Protein AF-A0A7Y5W9G8-F1 (afdb_monomer)

Sequence (112 aa):
GDQAADSAAATRAIEAKLETAGGETGSLLAQARAERWEKHMRERGRAARLEGQNALFEAAPDVYRARLYFETLASVIAGSRLYIVSDDVGRRIDVDLKDKDLGGELFRPENN

Secondary structure (DSSP, 8-state):
-HHHHHHHHHHHHHHHHHHHHHHHHHHHHHHHHHHHHHHHHHHHHHHHHHHHHHHHHHH-HHHHHHHHHHHHHHHHHTTS-EEEE-SSTT-EEEE-TT-S-TTTTTT-----

Solvent-accessible surface area (backbone atoms only — not comparable to full-atom values): 6714 Å² total; per-residue (Å²): 118,66,73,63,53,53,52,55,52,51,50,51,56,50,52,54,50,52,53,52,52,50,51,53,52,50,50,52,52,51,49,56,50,49,55,50,49,51,54,52,51,54,53,50,52,52,50,55,50,50,52,52,52,49,54,46,35,74,74,36,51,68,60,42,50,51,50,53,50,52,52,50,50,50,65,72,42,70,89,53,86,49,75,51,77,52,93,58,92,82,55,78,49,78,52,62,88,85,60,89,65,71,82,70,68,82,73,63,78,88,82,131

Mean predicted aligned error: 14.64 Å

Foldseek 3Di:
DPVVVVVVVVVVVVVVVVVVVVVVVVVVVVVVVVVVVVVVVVVVVVVVVVVVLVVVCVVPVVVSVVVVVVVVVCVVCLVDWDWDDDPPPPDTDTDNSVDPPPPPPPPDDDDD

pLDDT: mean 80.32, std 16.88, range [39.06, 98.0]

Radius of gyration: 33.19 Å; Cα contacts (8 Å, |Δi|>4): 27; chains: 1; bounding box: 61×29×103 Å

Structure (mmCIF, N/CA/C/O backbone):
data_AF-A0A7Y5W9G8-F1
#
_entry.id   AF-A0A7Y5W9G8-F1
#
loop_
_atom_site.group_PDB
_atom_site.id
_atom_site.type_symbol
_atom_site.label_atom_id
_atom_site.label_alt_id
_atom_site.label_comp_id
_atom_site.label_asym_id
_atom_site.label_entity_id
_atom_site.label_seq_id
_atom_site.pdbx_PDB_ins_code
_atom_site.Cartn_x
_atom_site.Cartn_y
_atom_site.Cartn_z
_atom_site.occupancy
_atom_site.B_iso_or_equiv
_atom_site.auth_seq_id
_atom_site.auth_comp_id
_atom_site.auth_asym_id
_atom_site.auth_atom_id
_atom_site.pdbx_PDB_model_num
ATOM 1 N N . GLY A 1 1 ? -43.436 3.743 55.230 1.00 58.00 1 GLY A N 1
ATOM 2 C CA . GLY A 1 1 ? -43.945 3.868 53.854 1.00 58.00 1 GLY A CA 1
ATOM 3 C C . GLY A 1 1 ? -42.976 4.658 53.005 1.00 58.00 1 GLY A C 1
ATOM 4 O O . GLY A 1 1 ? -42.422 4.103 52.074 1.00 58.00 1 GLY A O 1
ATOM 5 N N . ASP A 1 2 ? -42.723 5.908 53.388 1.00 60.53 2 ASP A N 1
ATOM 6 C CA . ASP A 1 2 ? -42.002 6.903 52.581 1.00 60.53 2 ASP A CA 1
ATOM 7 C C . ASP A 1 2 ? -40.483 6.653 52.444 1.00 60.53 2 ASP A C 1
ATOM 9 O O . ASP A 1 2 ? -39.953 6.558 51.343 1.00 60.53 2 ASP A O 1
ATOM 13 N N . GLN A 1 3 ? -39.786 6.372 53.553 1.00 60.41 3 GLN A N 1
ATOM 14 C CA . GLN A 1 3 ? -38.329 6.126 53.542 1.00 60.41 3 GLN A CA 1
ATOM 15 C C . GLN A 1 3 ? -37.892 4.876 52.752 1.00 60.41 3 GLN A C 1
ATOM 17 O O . GLN A 1 3 ? -36.750 4.793 52.307 1.00 60.41 3 GLN A O 1
ATOM 22 N N . ALA A 1 4 ? -38.784 3.894 52.579 1.00 62.53 4 ALA A N 1
ATOM 23 C CA . ALA A 1 4 ? -38.505 2.693 51.786 1.00 62.53 4 ALA A CA 1
ATOM 24 C C . ALA A 1 4 ? -38.661 2.944 50.275 1.00 62.53 4 ALA A C 1
ATOM 26 O O . ALA A 1 4 ? -38.018 2.279 49.467 1.00 62.53 4 ALA A O 1
ATOM 27 N N . ALA A 1 5 ? -39.506 3.906 49.890 1.00 66.31 5 ALA A N 1
ATOM 28 C CA . ALA A 1 5 ? -39.664 4.319 48.500 1.00 66.31 5 ALA A CA 1
ATOM 29 C C . ALA A 1 5 ? -38.487 5.200 48.048 1.00 66.31 5 ALA A C 1
ATOM 31 O O . ALA A 1 5 ? -37.972 5.008 46.944 1.00 66.31 5 ALA A O 1
ATOM 32 N N . ASP A 1 6 ? -38.007 6.085 48.926 1.00 70.94 6 ASP A N 1
ATOM 33 C CA . ASP A 1 6 ? -36.829 6.925 48.674 1.00 70.94 6 ASP A CA 1
ATOM 34 C C . ASP A 1 6 ? -35.533 6.113 48.561 1.00 70.94 6 ASP A C 1
ATOM 36 O O . ASP A 1 6 ? -34.730 6.343 47.654 1.00 70.94 6 ASP A O 1
ATOM 40 N N . SER A 1 7 ? -35.333 5.106 49.419 1.00 69.62 7 SER A N 1
ATOM 41 C CA . SER A 1 7 ? -34.159 4.231 49.318 1.00 69.62 7 SER A CA 1
ATOM 42 C C . SER A 1 7 ? -34.178 3.395 48.034 1.00 69.62 7 SER A C 1
ATOM 44 O O . SER A 1 7 ? -33.156 3.291 47.359 1.00 69.62 7 SER A O 1
ATOM 46 N N . ALA A 1 8 ? -35.345 2.894 47.619 1.00 78.31 8 ALA A N 1
ATOM 47 C CA . ALA A 1 8 ? -35.508 2.183 46.351 1.00 78.31 8 ALA A CA 1
ATOM 48 C C . ALA A 1 8 ? -35.304 3.086 45.116 1.00 78.31 8 ALA A C 1
ATOM 50 O O . ALA A 1 8 ? -34.857 2.624 44.063 1.00 78.31 8 ALA A O 1
ATOM 51 N N . ALA A 1 9 ? -35.630 4.378 45.206 1.00 80.88 9 ALA A N 1
ATOM 52 C CA . ALA A 1 9 ? -35.323 5.348 44.156 1.00 80.88 9 ALA A CA 1
ATOM 53 C C . ALA A 1 9 ? -33.812 5.626 44.068 1.00 80.88 9 ALA A C 1
ATOM 55 O O . ALA A 1 9 ? -33.252 5.626 42.969 1.00 80.88 9 ALA A O 1
ATOM 56 N N . ALA A 1 10 ? -33.141 5.777 45.213 1.00 80.44 10 ALA A N 1
ATOM 57 C CA . ALA A 1 10 ? -31.695 5.969 45.275 1.00 80.44 10 ALA A CA 1
ATOM 58 C C . ALA A 1 10 ? -30.920 4.759 44.721 1.00 80.44 10 ALA A C 1
ATOM 60 O O . ALA A 1 10 ? -29.991 4.942 43.934 1.00 80.44 10 ALA A O 1
ATOM 61 N N . THR A 1 11 ? -31.330 3.529 45.051 1.00 85.81 11 THR A N 1
ATOM 62 C CA . THR A 1 11 ? -30.699 2.306 44.525 1.00 85.81 11 THR A CA 1
ATOM 63 C C . THR A 1 11 ? -30.802 2.219 43.002 1.00 85.81 11 THR A C 1
ATOM 65 O O . THR A 1 11 ? -29.790 1.991 42.342 1.00 85.81 11 T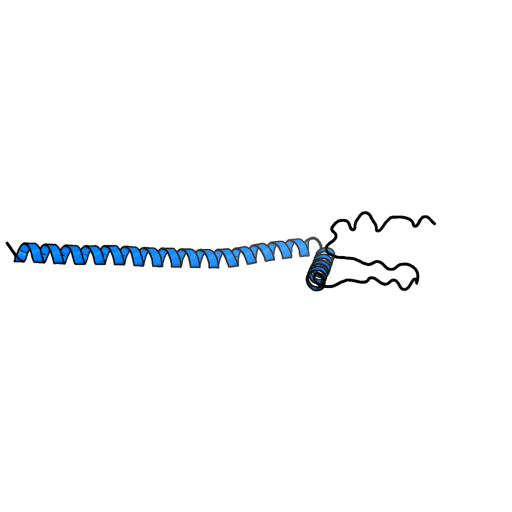HR A O 1
ATOM 68 N N . ARG A 1 12 ? -31.975 2.506 42.420 1.00 85.56 12 ARG A N 1
ATOM 69 C CA . ARG A 1 12 ? -32.157 2.512 40.954 1.00 85.56 12 ARG A CA 1
ATOM 70 C C . ARG A 1 12 ? -31.292 3.559 40.252 1.00 85.56 12 ARG A C 1
ATOM 72 O O . ARG A 1 12 ? -30.751 3.299 39.182 1.00 85.56 12 ARG A O 1
ATOM 79 N N . ALA A 1 13 ? -31.134 4.738 40.854 1.00 85.44 13 ALA A N 1
ATOM 80 C CA . ALA A 1 13 ? -30.264 5.780 40.311 1.00 85.44 13 ALA A CA 1
ATOM 81 C C . ALA A 1 13 ? -28.778 5.373 40.338 1.00 85.44 13 ALA A C 1
ATOM 83 O O . ALA A 1 13 ? -28.025 5.734 39.433 1.00 85.44 13 ALA A O 1
ATOM 84 N N . ILE A 1 14 ? -28.355 4.621 41.359 1.00 82.31 14 ILE A N 1
ATOM 85 C CA . ILE A 1 14 ? -26.997 4.068 41.453 1.00 82.31 14 ILE A CA 1
ATOM 86 C C . ILE A 1 14 ? -26.790 2.977 40.396 1.00 82.31 14 ILE A C 1
ATOM 88 O O . ILE A 1 14 ? -25.791 3.027 39.682 1.00 82.31 14 ILE A O 1
ATOM 92 N N . GLU A 1 15 ? -27.732 2.044 40.244 1.00 83.50 15 GLU A N 1
ATOM 93 C CA . GLU A 1 15 ? -27.665 0.975 39.235 1.00 83.50 15 GLU A CA 1
ATOM 94 C C . GLU A 1 15 ? -27.573 1.534 37.810 1.00 83.50 15 GLU A C 1
ATOM 96 O O . GLU A 1 15 ? -26.674 1.149 37.065 1.00 83.50 15 GLU A O 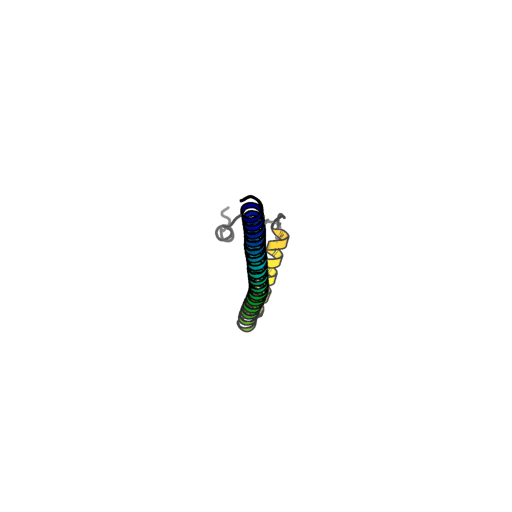1
ATOM 101 N N . ALA A 1 16 ? -28.404 2.522 37.462 1.00 84.12 16 ALA A N 1
ATOM 102 C CA . ALA A 1 16 ? -28.371 3.163 36.145 1.00 84.12 16 ALA A CA 1
ATOM 103 C C . ALA A 1 16 ? -27.024 3.849 35.848 1.00 84.12 16 ALA A C 1
ATOM 105 O O . ALA A 1 16 ? -26.518 3.799 34.722 1.00 84.12 16 ALA A O 1
ATOM 106 N N . LYS A 1 17 ? -26.407 4.477 36.859 1.00 80.56 17 LYS A N 1
ATOM 107 C CA . LYS A 1 17 ? -25.066 5.067 36.725 1.00 80.56 17 LYS A CA 1
ATOM 108 C C . LYS A 1 17 ? -23.992 3.999 36.547 1.00 80.56 17 LYS A C 1
ATOM 110 O O . LYS A 1 17 ? -23.080 4.203 35.751 1.00 80.56 17 LYS A O 1
ATOM 115 N N . LEU A 1 18 ? -24.099 2.879 37.262 1.00 78.50 18 LEU A N 1
ATOM 116 C CA . LEU A 1 18 ? -23.157 1.765 37.161 1.00 78.50 18 LEU A CA 1
ATOM 117 C C . LEU A 1 18 ? -23.223 1.101 35.778 1.00 78.50 18 LEU A C 1
ATOM 119 O O . LEU A 1 18 ? -22.189 0.821 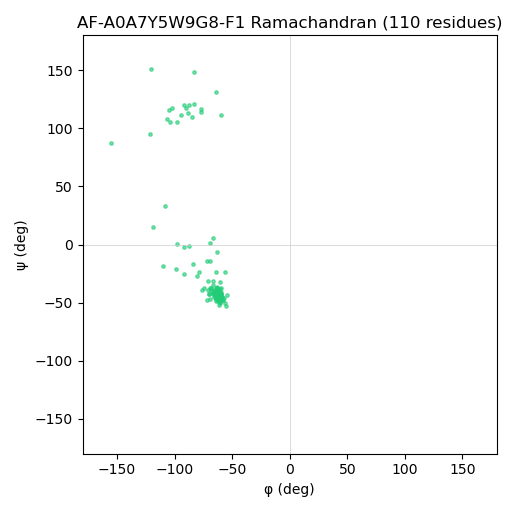35.175 1.00 78.50 18 LEU A O 1
ATOM 123 N N . GLU A 1 19 ? -24.434 0.910 35.255 1.00 86.00 19 GLU A N 1
ATOM 124 C CA . GLU A 1 19 ? -24.681 0.361 33.920 1.00 86.00 19 GLU A CA 1
ATOM 125 C C . GLU A 1 19 ? -24.136 1.286 32.823 1.00 86.00 19 GLU A C 1
ATOM 127 O O . GLU A 1 19 ? -23.390 0.845 31.946 1.00 86.00 19 GLU A O 1
ATOM 132 N N . THR A 1 20 ? -24.416 2.589 32.926 1.00 85.25 20 THR A N 1
ATOM 133 C CA . THR A 1 20 ? -23.899 3.596 31.984 1.00 85.25 20 THR A CA 1
ATOM 134 C C . THR A 1 20 ? -22.369 3.645 32.002 1.00 85.25 20 THR A C 1
ATOM 136 O O . THR A 1 20 ? -21.738 3.597 30.946 1.00 85.25 20 THR A O 1
ATOM 139 N N . ALA A 1 21 ? -21.758 3.669 33.192 1.00 78.25 21 ALA A N 1
ATOM 140 C CA . ALA A 1 21 ? -20.304 3.675 33.347 1.00 78.25 21 ALA A CA 1
ATOM 141 C C . ALA A 1 21 ? -19.649 2.397 32.787 1.00 78.25 21 ALA A C 1
ATOM 143 O O . ALA A 1 21 ? -18.571 2.455 32.187 1.00 78.25 21 ALA A O 1
ATOM 144 N N . GLY A 1 22 ? -20.305 1.242 32.938 1.00 82.88 22 GLY A N 1
ATOM 145 C CA . GLY A 1 22 ? -19.878 -0.019 32.332 1.00 82.88 22 GLY A CA 1
ATOM 146 C C . GLY A 1 22 ? -19.925 0.016 30.801 1.00 82.88 22 GLY A C 1
ATOM 147 O O . GLY A 1 22 ? -18.966 -0.404 30.149 1.00 82.88 22 GLY A O 1
ATOM 148 N N . GLY A 1 23 ? -20.996 0.571 30.225 1.00 86.56 23 GLY A N 1
ATOM 149 C CA . GLY A 1 23 ? -21.136 0.760 28.779 1.00 86.56 23 GLY A CA 1
ATOM 150 C C . GLY A 1 23 ? -20.087 1.709 28.193 1.00 86.56 23 GLY A C 1
ATOM 151 O O . GLY A 1 23 ? -19.457 1.386 27.185 1.00 86.56 23 GLY A O 1
ATOM 152 N N . GLU A 1 24 ? -19.834 2.839 28.855 1.00 87.38 24 GLU A N 1
ATOM 153 C CA . GLU A 1 24 ? -18.821 3.819 28.444 1.00 87.38 24 GLU A CA 1
ATOM 154 C C . GLU A 1 24 ? -17.405 3.227 28.491 1.00 87.38 24 GLU A C 1
ATOM 156 O O . GLU A 1 24 ? -16.649 3.318 27.521 1.00 87.38 24 GLU A O 1
ATOM 161 N N . THR A 1 25 ? -17.071 2.521 29.576 1.00 88.00 25 THR A N 1
ATOM 162 C CA . THR A 1 25 ? -15.780 1.828 29.713 1.00 88.00 25 THR A CA 1
ATOM 163 C C . THR A 1 25 ? -15.619 0.734 28.654 1.00 88.00 25 THR A C 1
ATOM 165 O O . THR A 1 25 ? -14.545 0.581 28.065 1.00 88.00 25 THR A O 1
ATOM 168 N N . GLY A 1 26 ? -16.688 -0.017 28.371 1.00 89.00 26 GLY A N 1
ATOM 169 C CA . GLY A 1 26 ? -16.712 -1.027 27.315 1.00 89.00 26 GLY A CA 1
ATOM 170 C C . GLY A 1 26 ? -16.483 -0.428 25.926 1.00 89.00 26 GLY A C 1
ATOM 171 O O . GLY A 1 26 ? -15.678 -0.957 25.156 1.00 89.00 26 GLY A O 1
ATOM 172 N N . SER A 1 27 ? -17.127 0.704 25.634 1.00 91.56 27 SER A N 1
ATOM 173 C CA . SER A 1 27 ? -16.948 1.455 24.388 1.00 91.56 27 SER A CA 1
ATOM 174 C C . SER A 1 27 ? -15.513 1.963 24.236 1.00 91.56 27 SER A C 1
ATOM 176 O O . SER A 1 27 ? -14.887 1.736 23.201 1.00 91.56 27 SER A O 1
ATOM 178 N N . LEU A 1 28 ? -14.946 2.564 25.287 1.00 94.62 28 LEU A N 1
ATOM 179 C CA . LEU A 1 28 ? -13.562 3.042 25.287 1.00 94.62 28 LEU A CA 1
ATOM 180 C C . LEU A 1 28 ? -12.565 1.899 25.042 1.00 94.62 28 LEU A C 1
ATOM 182 O O . LEU A 1 28 ? -11.630 2.032 24.251 1.00 94.62 28 LEU A O 1
ATOM 186 N N . LEU A 1 29 ? -12.777 0.744 25.679 1.00 93.81 29 LEU A N 1
ATOM 187 C CA . LEU A 1 29 ? -11.935 -0.432 25.477 1.00 93.81 29 LEU A CA 1
ATOM 188 C C . LEU A 1 29 ? -12.052 -0.985 24.050 1.00 93.81 29 LEU A C 1
ATOM 190 O O . LEU A 1 29 ? -11.046 -1.395 23.465 1.00 93.81 29 LEU A O 1
ATOM 194 N N . ALA A 1 30 ? -13.259 -1.006 23.483 1.00 93.38 30 ALA A N 1
ATOM 195 C CA . ALA A 1 30 ? -13.484 -1.420 22.102 1.00 93.38 30 ALA A CA 1
ATOM 196 C C . ALA A 1 30 ? -12.789 -0.472 21.114 1.00 93.38 30 ALA A C 1
ATOM 198 O O . ALA A 1 30 ? -12.083 -0.941 20.219 1.00 93.38 30 ALA A O 1
ATOM 199 N N . GLN A 1 31 ? -12.900 0.840 21.328 1.00 95.69 31 GLN A N 1
ATOM 200 C CA . GLN A 1 31 ? -12.219 1.853 20.527 1.00 95.69 31 GLN A CA 1
ATOM 201 C C . GLN A 1 31 ? -10.694 1.693 20.594 1.00 95.69 31 GLN A C 1
ATOM 203 O O . GLN A 1 31 ? -10.043 1.569 19.559 1.00 95.69 31 GLN A O 1
ATOM 208 N N . ALA A 1 32 ? -10.120 1.569 21.792 1.00 96.31 32 ALA A N 1
ATOM 209 C CA . ALA A 1 32 ? -8.679 1.377 21.958 1.00 96.31 32 ALA A CA 1
ATOM 210 C C . ALA A 1 32 ? -8.166 0.086 21.285 1.00 96.31 32 ALA A C 1
ATOM 212 O O . ALA A 1 32 ? -7.029 0.019 20.805 1.00 96.31 32 ALA A O 1
ATOM 213 N N . ARG A 1 33 ? -8.988 -0.973 21.239 1.00 94.94 33 ARG A N 1
ATOM 214 C CA . ARG A 1 33 ? -8.672 -2.207 20.500 1.00 94.94 33 ARG A CA 1
ATOM 215 C C . ARG A 1 33 ? -8.711 -1.987 18.990 1.00 94.94 33 ARG A C 1
ATOM 217 O O . ARG A 1 33 ? -7.807 -2.466 18.307 1.00 94.94 33 ARG A O 1
ATOM 224 N N . ALA A 1 34 ? -9.710 -1.263 18.491 1.00 96.81 34 ALA A N 1
ATOM 225 C CA . ALA A 1 34 ? -9.824 -0.922 17.078 1.00 96.81 34 ALA A CA 1
ATOM 226 C C . ALA A 1 34 ? -8.632 -0.071 16.611 1.00 96.81 34 ALA A C 1
ATOM 228 O O . ALA A 1 34 ? -7.965 -0.439 15.648 1.00 96.81 34 ALA A O 1
ATOM 229 N N . GLU A 1 35 ? -8.280 0.980 17.353 1.00 97.38 35 GLU A N 1
ATOM 230 C CA . GLU A 1 35 ? -7.126 1.842 17.057 1.00 97.38 35 GLU A CA 1
ATOM 231 C C . GLU A 1 35 ? -5.809 1.053 17.047 1.00 97.38 35 GLU A C 1
ATOM 233 O O . GLU A 1 35 ? -4.966 1.204 16.156 1.00 97.38 35 GLU A O 1
ATOM 238 N N . ARG A 1 36 ? -5.630 0.149 18.020 1.00 97.12 36 ARG A N 1
ATOM 239 C CA . ARG A 1 36 ? -4.466 -0.746 18.058 1.00 97.12 36 ARG A CA 1
ATOM 240 C C . ARG A 1 36 ? -4.411 -1.640 16.824 1.00 97.12 36 ARG A C 1
ATOM 242 O O . ARG A 1 36 ? -3.336 -1.807 16.247 1.00 97.12 36 ARG A O 1
ATOM 249 N N . TRP A 1 37 ? -5.542 -2.228 16.446 1.00 96.25 37 TRP A N 1
ATOM 250 C CA . TRP A 1 37 ? -5.635 -3.091 15.275 1.00 96.25 37 TRP A CA 1
ATOM 251 C C . TRP A 1 37 ? -5.316 -2.326 13.994 1.00 96.25 37 TRP A C 1
ATOM 253 O O . TRP A 1 37 ? -4.483 -2.777 13.209 1.00 96.25 37 TRP A O 1
ATOM 263 N N . GLU A 1 38 ? -5.905 -1.146 13.812 1.00 98.00 38 GLU A N 1
ATOM 264 C CA . GLU A 1 38 ? -5.657 -0.285 12.661 1.00 98.00 38 GLU A CA 1
ATOM 265 C C . GLU A 1 38 ? -4.173 0.078 12.555 1.00 98.00 38 GLU A C 1
ATOM 267 O O . GLU A 1 38 ? -3.558 -0.110 11.504 1.00 98.00 38 GLU A O 1
ATOM 272 N N . LYS A 1 39 ? -3.552 0.502 13.663 1.00 97.38 39 LYS A N 1
ATOM 273 C CA . LYS A 1 39 ? -2.117 0.807 13.699 1.00 97.38 39 LYS A CA 1
ATOM 274 C C . LYS A 1 39 ? -1.272 -0.406 13.313 1.00 97.38 39 LYS A C 1
ATOM 276 O O . LYS A 1 39 ? -0.367 -0.272 12.491 1.00 97.38 39 LYS A O 1
ATOM 281 N N . HIS A 1 40 ? -1.562 -1.571 13.889 1.00 96.69 40 HIS A N 1
ATOM 282 C CA . HIS A 1 40 ? -0.821 -2.798 13.608 1.00 96.69 40 HIS A CA 1
ATOM 283 C C . HIS A 1 40 ? -0.961 -3.220 12.140 1.00 96.69 40 HIS A C 1
ATOM 285 O O . HIS A 1 40 ? 0.034 -3.508 11.476 1.00 96.69 40 HIS A O 1
ATOM 291 N N . MET A 1 41 ? -2.182 -3.216 11.604 1.00 96.94 41 MET A N 1
ATOM 292 C CA . MET A 1 41 ? -2.432 -3.624 10.223 1.00 96.94 41 MET A CA 1
ATOM 293 C C . MET A 1 41 ? -1.900 -2.621 9.205 1.00 96.94 41 MET A C 1
ATOM 295 O O . MET A 1 41 ? -1.425 -3.033 8.148 1.00 96.94 41 MET A O 1
ATOM 299 N N . ARG A 1 42 ? -1.874 -1.327 9.538 1.00 97.75 42 ARG A N 1
ATOM 300 C CA . ARG A 1 42 ? -1.226 -0.299 8.718 1.00 97.75 42 ARG A CA 1
ATOM 301 C C . ARG A 1 42 ? 0.270 -0.564 8.558 1.00 97.75 42 ARG A C 1
ATOM 303 O O . ARG A 1 42 ? 0.769 -0.528 7.435 1.00 97.75 42 ARG A O 1
ATOM 310 N N . GLU A 1 43 ? 0.987 -0.848 9.647 1.00 97.50 43 GLU A N 1
ATOM 311 C CA . GLU 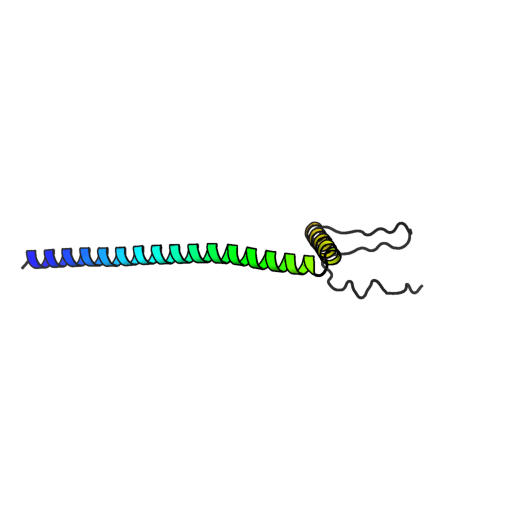A 1 43 ? 2.419 -1.170 9.554 1.00 97.50 43 GLU A CA 1
ATOM 312 C C . GLU A 1 43 ? 2.655 -2.529 8.884 1.00 97.50 43 GLU A C 1
ATOM 314 O O . GLU A 1 43 ? 3.549 -2.650 8.049 1.00 97.50 43 GLU A O 1
ATOM 319 N N . ARG A 1 44 ? 1.799 -3.528 9.140 1.00 96.62 44 ARG A N 1
ATOM 320 C CA . ARG A 1 44 ? 1.860 -4.818 8.438 1.00 96.62 44 ARG A CA 1
ATOM 321 C C . ARG A 1 44 ? 1.693 -4.660 6.925 1.00 96.62 44 ARG A C 1
ATOM 323 O O . ARG A 1 44 ? 2.439 -5.263 6.161 1.00 96.62 44 ARG A O 1
ATOM 330 N N . GLY A 1 45 ? 0.745 -3.835 6.483 1.00 97.62 45 GLY A N 1
ATOM 331 C CA . GLY A 1 45 ? 0.540 -3.549 5.063 1.00 97.62 45 GLY A CA 1
ATOM 332 C C . GLY A 1 45 ? 1.741 -2.848 4.424 1.00 97.62 45 GLY A C 1
ATOM 333 O O . GLY A 1 45 ? 2.099 -3.150 3.286 1.00 97.62 45 GLY A O 1
ATOM 334 N N . ARG A 1 46 ? 2.407 -1.947 5.159 1.00 96.69 46 ARG A N 1
ATOM 335 C CA . ARG A 1 46 ? 3.655 -1.311 4.707 1.00 96.69 46 ARG A CA 1
ATOM 336 C C . ARG A 1 46 ? 4.791 -2.320 4.564 1.00 96.69 46 ARG A C 1
ATOM 338 O O . ARG A 1 46 ? 5.479 -2.280 3.549 1.00 96.69 46 ARG A O 1
ATOM 345 N N . ALA A 1 47 ? 4.946 -3.229 5.526 1.00 97.38 47 ALA A N 1
ATOM 346 C CA . ALA A 1 47 ? 5.946 -4.292 5.463 1.00 97.38 47 ALA A CA 1
ATOM 347 C C . ALA A 1 47 ? 5.720 -5.205 4.247 1.00 97.38 47 ALA A C 1
ATOM 349 O O . ALA A 1 47 ? 6.617 -5.350 3.425 1.00 97.38 47 ALA A O 1
ATOM 350 N N . ALA A 1 48 ? 4.493 -5.701 4.055 1.00 97.56 48 ALA A N 1
ATOM 351 C CA . ALA A 1 48 ? 4.152 -6.551 2.911 1.00 97.56 48 ALA A CA 1
ATOM 352 C C . ALA A 1 48 ? 4.387 -5.852 1.558 1.00 97.56 48 ALA A C 1
ATOM 354 O O . ALA A 1 48 ? 4.837 -6.470 0.594 1.00 97.56 48 ALA A O 1
ATOM 355 N N . ARG A 1 49 ? 4.114 -4.541 1.472 1.00 96.00 49 ARG A N 1
ATOM 356 C CA . ARG A 1 49 ? 4.423 -3.754 0.269 1.00 96.00 49 ARG A CA 1
ATOM 357 C C . ARG A 1 49 ? 5.928 -3.681 0.013 1.00 96.00 49 ARG A C 1
ATOM 359 O O . ARG A 1 49 ? 6.336 -3.845 -1.133 1.00 96.00 49 ARG A O 1
ATOM 366 N N . LEU A 1 50 ? 6.728 -3.412 1.044 1.00 96.69 50 LEU A N 1
ATOM 367 C CA . LEU A 1 50 ? 8.183 -3.328 0.917 1.00 96.69 50 LEU A CA 1
ATOM 368 C C . LEU A 1 50 ? 8.784 -4.679 0.512 1.00 96.69 50 LEU A C 1
ATOM 370 O O . LEU A 1 50 ? 9.625 -4.726 -0.378 1.00 96.69 50 LEU A O 1
ATOM 374 N N . GLU A 1 51 ? 8.309 -5.774 1.104 1.00 97.62 51 GLU A N 1
ATOM 375 C CA . GLU A 1 51 ? 8.703 -7.134 0.721 1.00 97.62 51 GLU A CA 1
ATOM 376 C C . GLU A 1 51 ? 8.414 -7.404 -0.760 1.00 97.62 51 GLU A C 1
ATOM 378 O O . GLU A 1 51 ? 9.291 -7.866 -1.487 1.00 97.62 51 GLU A O 1
ATOM 383 N N . GLY A 1 52 ? 7.222 -7.037 -1.242 1.00 95.69 52 GLY A N 1
ATOM 384 C CA . GLY A 1 52 ? 6.880 -7.155 -2.660 1.00 95.69 52 GLY A CA 1
ATOM 385 C C . GLY A 1 52 ? 7.771 -6.303 -3.572 1.00 95.69 52 GLY A C 1
ATOM 386 O O . GLY A 1 52 ? 8.185 -6.762 -4.633 1.00 95.69 52 GLY A O 1
ATOM 387 N N . GLN A 1 53 ? 8.103 -5.076 -3.159 1.00 95.50 53 GLN A N 1
ATOM 388 C CA . GLN A 1 53 ? 9.020 -4.205 -3.903 1.00 95.50 53 GLN A CA 1
ATOM 389 C C . GLN A 1 53 ? 10.435 -4.785 -3.974 1.00 95.50 53 GLN A C 1
ATOM 391 O O . GLN A 1 53 ? 11.036 -4.772 -5.046 1.00 95.50 53 GLN A O 1
ATOM 396 N N . ASN A 1 54 ? 10.940 -5.335 -2.869 1.00 97.38 54 ASN A N 1
ATOM 397 C CA . ASN A 1 54 ? 12.244 -5.990 -2.836 1.00 97.38 54 ASN A CA 1
ATOM 398 C C . ASN A 1 54 ? 12.271 -7.215 -3.751 1.00 97.38 54 ASN A C 1
ATOM 400 O O . ASN A 1 54 ? 13.182 -7.331 -4.561 1.00 97.38 54 ASN A O 1
ATOM 404 N N . ALA A 1 55 ? 11.243 -8.067 -3.705 1.00 96.62 55 ALA A N 1
ATOM 405 C CA . ALA A 1 55 ? 11.155 -9.235 -4.581 1.00 96.62 55 ALA A CA 1
ATOM 406 C C . ALA A 1 55 ? 11.145 -8.850 -6.073 1.00 96.62 55 ALA A C 1
ATOM 408 O O . ALA A 1 55 ? 11.814 -9.484 -6.887 1.00 96.62 55 ALA A O 1
ATOM 409 N N . LEU A 1 56 ? 10.426 -7.782 -6.443 1.00 94.94 56 LEU A N 1
ATOM 410 C CA . LEU A 1 56 ? 10.430 -7.260 -7.814 1.00 94.94 56 LEU A CA 1
ATOM 411 C C . LEU A 1 56 ? 11.799 -6.697 -8.216 1.00 94.94 56 LEU A C 1
ATOM 413 O O . LEU A 1 56 ? 12.242 -6.907 -9.346 1.00 94.94 56 LEU A O 1
ATOM 417 N N . PHE A 1 57 ? 12.459 -5.983 -7.304 1.00 96.38 57 PHE A N 1
ATOM 418 C CA . PHE A 1 57 ? 13.785 -5.429 -7.543 1.00 96.38 57 PHE A CA 1
ATOM 419 C C . PHE A 1 57 ? 14.838 -6.528 -7.709 1.00 96.38 57 PHE A C 1
ATOM 421 O O . PHE A 1 57 ? 15.625 -6.461 -8.645 1.00 96.38 57 PHE A O 1
ATOM 428 N N . GLU A 1 58 ? 14.834 -7.549 -6.852 1.00 97.31 58 GLU A N 1
ATOM 429 C CA . GLU A 1 58 ? 15.747 -8.694 -6.940 1.00 97.31 58 GLU A CA 1
ATOM 430 C C . GLU A 1 58 ? 15.536 -9.501 -8.226 1.00 97.31 58 GLU A C 1
ATOM 432 O O . GLU A 1 58 ? 16.508 -9.933 -8.843 1.00 97.31 58 GLU A O 1
ATOM 437 N N . ALA A 1 59 ? 14.283 -9.666 -8.664 1.00 96.94 59 ALA A N 1
ATOM 438 C CA . ALA A 1 59 ? 13.966 -10.394 -9.889 1.00 96.94 59 ALA A CA 1
ATOM 439 C C . ALA A 1 59 ? 14.448 -9.670 -11.159 1.00 96.94 59 ALA A C 1
ATOM 441 O O . ALA A 1 59 ? 14.945 -10.317 -12.081 1.00 96.94 59 ALA A O 1
ATOM 442 N N . ALA A 1 60 ? 14.284 -8.343 -11.232 1.00 96.75 60 ALA A N 1
ATOM 443 C CA . ALA A 1 60 ? 14.695 -7.549 -12.390 1.00 96.75 60 ALA A CA 1
ATOM 444 C C . ALA A 1 60 ? 14.965 -6.073 -12.019 1.00 96.75 60 ALA A C 1
ATOM 446 O O . ALA A 1 60 ? 14.082 -5.219 -12.186 1.00 96.75 60 ALA A O 1
ATOM 447 N N . PRO A 1 61 ? 16.194 -5.730 -11.584 1.00 96.19 61 PRO A N 1
ATOM 448 C CA . PRO A 1 61 ? 16.517 -4.387 -11.098 1.00 96.19 61 PRO A CA 1
ATOM 449 C C . PRO A 1 61 ? 16.280 -3.277 -12.129 1.00 96.19 61 PRO A C 1
ATOM 451 O O . PRO A 1 61 ? 15.699 -2.238 -11.807 1.00 96.19 61 PRO A O 1
ATOM 454 N N . ASP A 1 62 ? 16.710 -3.490 -13.374 1.00 96.12 62 ASP A N 1
ATOM 455 C CA . ASP A 1 62 ? 16.646 -2.461 -14.418 1.00 96.12 62 ASP A CA 1
ATOM 456 C C . ASP A 1 62 ? 15.207 -2.200 -14.872 1.00 96.12 62 ASP A C 1
ATOM 458 O O . ASP A 1 62 ? 14.800 -1.047 -15.021 1.00 96.12 62 ASP A O 1
ATOM 462 N N . VAL A 1 63 ? 14.397 -3.258 -14.988 1.00 95.19 63 VAL A N 1
ATOM 463 C CA . VAL A 1 63 ? 12.966 -3.150 -15.309 1.00 95.19 63 VAL A CA 1
ATOM 464 C C . VAL A 1 63 ? 12.211 -2.462 -14.174 1.00 95.19 63 VAL A C 1
ATOM 466 O O . VAL A 1 63 ? 11.404 -1.570 -14.431 1.00 95.19 63 VAL A O 1
ATOM 469 N N . TYR A 1 64 ? 12.494 -2.821 -12.917 1.00 95.44 64 TYR A N 1
ATOM 470 C CA . TYR A 1 64 ? 11.879 -2.179 -11.755 1.00 95.44 64 TYR A CA 1
ATOM 471 C C . TYR A 1 64 ? 12.179 -0.674 -11.710 1.00 95.44 64 TYR A C 1
ATOM 473 O O . TYR A 1 64 ? 11.267 0.134 -11.525 1.00 95.44 64 TYR A O 1
ATOM 481 N N . ARG A 1 65 ? 13.440 -0.278 -11.931 1.00 95.69 65 ARG A N 1
ATOM 482 C CA . ARG A 1 65 ? 13.847 1.137 -11.974 1.00 95.69 65 ARG A CA 1
ATOM 483 C C . ARG A 1 65 ? 13.188 1.890 -13.125 1.00 95.69 65 ARG A C 1
ATOM 485 O O . ARG A 1 65 ? 12.668 2.981 -12.901 1.00 95.69 65 ARG A O 1
ATOM 492 N N . ALA A 1 66 ? 13.176 1.312 -14.327 1.00 95.62 66 ALA A N 1
ATOM 493 C CA . ALA A 1 66 ? 12.523 1.914 -15.488 1.00 95.62 66 ALA A CA 1
ATOM 494 C C . ALA A 1 66 ? 11.020 2.109 -15.241 1.00 95.62 66 ALA A C 1
ATOM 496 O O . ALA A 1 66 ? 10.490 3.195 -15.466 1.00 95.62 66 ALA A O 1
ATOM 497 N N . ARG A 1 67 ? 10.346 1.092 -14.689 1.00 94.81 67 ARG A N 1
ATOM 498 C CA . ARG A 1 67 ? 8.938 1.170 -14.282 1.00 94.81 67 ARG A CA 1
ATOM 499 C C . ARG A 1 67 ? 8.708 2.313 -13.296 1.00 94.81 67 ARG A C 1
ATOM 501 O O . ARG A 1 67 ? 7.828 3.133 -13.527 1.00 94.81 67 ARG A O 1
ATOM 508 N N . LEU A 1 68 ? 9.514 2.397 -12.235 1.00 94.62 68 LEU A N 1
ATOM 509 C CA . LEU A 1 68 ? 9.398 3.446 -11.219 1.00 94.62 68 LEU A CA 1
ATOM 510 C C . LEU A 1 68 ? 9.584 4.846 -11.825 1.00 94.62 68 LEU A C 1
ATOM 512 O O . LEU A 1 68 ? 8.841 5.772 -11.496 1.00 94.62 68 LEU A O 1
ATOM 516 N N . TYR A 1 69 ? 10.555 4.993 -12.729 1.00 94.94 69 TYR A N 1
ATOM 517 C CA . TYR A 1 69 ? 10.815 6.237 -13.445 1.00 94.94 69 TYR A CA 1
ATOM 518 C C . TYR A 1 69 ? 9.608 6.660 -14.287 1.00 94.94 69 TYR A C 1
ATOM 520 O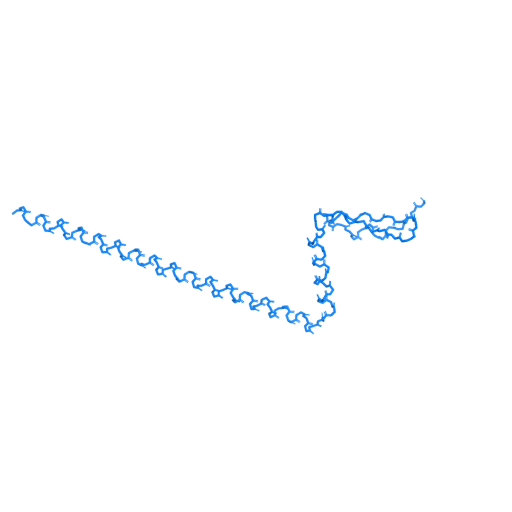 O . TYR A 1 69 ? 9.121 7.778 -14.129 1.00 94.94 69 TYR A O 1
ATOM 528 N N . PHE A 1 70 ? 9.078 5.762 -15.123 1.00 92.06 70 PHE A N 1
ATOM 529 C CA . PHE A 1 70 ? 7.938 6.074 -15.984 1.00 92.06 70 PHE A CA 1
ATOM 530 C C . PHE A 1 70 ? 6.635 6.284 -15.205 1.00 92.06 70 PHE A C 1
ATOM 532 O O . PHE A 1 70 ? 5.882 7.189 -15.550 1.00 92.06 70 PHE A O 1
ATOM 539 N N . GLU A 1 71 ? 6.378 5.528 -14.132 1.00 92.44 71 GLU A N 1
ATOM 540 C CA . GLU A 1 71 ? 5.224 5.752 -13.244 1.00 92.44 71 GLU A CA 1
ATOM 541 C C . GLU A 1 71 ? 5.296 7.131 -12.579 1.00 92.44 71 GLU A C 1
ATOM 543 O O . GLU A 1 71 ? 4.309 7.868 -12.550 1.00 92.44 71 GLU A O 1
ATOM 548 N N . THR A 1 72 ? 6.479 7.504 -12.083 1.00 92.81 72 THR A N 1
ATOM 549 C CA . THR A 1 72 ? 6.698 8.819 -11.471 1.00 92.81 72 THR A CA 1
ATOM 550 C C . THR A 1 72 ? 6.514 9.918 -12.507 1.00 92.81 72 THR A C 1
ATOM 552 O O . THR A 1 72 ? 5.762 10.861 -12.261 1.00 92.81 72 THR A O 1
ATOM 555 N N . LEU A 1 73 ? 7.139 9.770 -13.678 1.00 88.88 73 LEU A N 1
ATOM 556 C CA . LEU A 1 73 ? 7.023 10.718 -14.777 1.00 88.88 73 LEU A CA 1
ATOM 557 C C . LEU A 1 73 ? 5.553 10.916 -15.147 1.00 88.88 73 LEU A C 1
ATOM 559 O O . LEU A 1 73 ? 5.084 12.047 -15.083 1.00 88.88 73 LEU A O 1
ATOM 563 N N . ALA A 1 74 ? 4.821 9.829 -15.412 1.00 87.44 74 ALA A N 1
ATOM 564 C CA . ALA A 1 74 ? 3.394 9.842 -15.722 1.00 87.44 74 ALA A CA 1
ATOM 565 C C . ALA A 1 74 ? 2.565 10.550 -14.639 1.00 87.44 74 ALA A C 1
ATOM 567 O O . ALA A 1 74 ? 1.705 11.362 -14.970 1.00 87.44 74 ALA A O 1
ATOM 568 N N . SER A 1 75 ? 2.842 10.301 -13.353 1.00 89.44 75 SER A N 1
ATOM 569 C CA . SER A 1 75 ? 2.113 10.943 -12.250 1.00 89.44 75 SER A CA 1
ATOM 570 C C . SER A 1 75 ? 2.311 12.462 -12.206 1.00 89.44 75 SER A C 1
ATOM 572 O O . SER A 1 75 ? 1.364 13.202 -11.947 1.00 89.44 75 SER A O 1
ATOM 574 N N . VAL A 1 76 ? 3.524 12.934 -12.508 1.00 89.25 76 VAL A N 1
ATOM 575 C CA . VAL A 1 76 ? 3.879 14.360 -12.494 1.00 89.25 76 VAL A CA 1
ATOM 576 C C . VAL A 1 76 ? 3.287 15.085 -13.700 1.00 89.25 76 VAL A C 1
ATOM 578 O O . VAL A 1 76 ? 2.843 16.226 -13.580 1.00 89.25 76 VAL A O 1
ATOM 581 N N . ILE A 1 77 ? 3.251 14.429 -14.860 1.00 86.12 77 ILE A N 1
ATOM 582 C CA . ILE A 1 77 ? 2.770 15.032 -16.109 1.00 86.12 77 ILE A CA 1
ATOM 583 C C . ILE A 1 77 ? 1.275 14.803 -16.366 1.00 86.12 77 ILE A C 1
ATOM 585 O O . ILE A 1 77 ? 0.758 15.333 -17.340 1.00 86.12 77 ILE A O 1
ATOM 589 N N . ALA A 1 78 ? 0.555 14.077 -15.502 1.00 83.81 78 ALA A N 1
ATOM 590 C CA . ALA A 1 78 ? -0.865 13.744 -15.684 1.00 83.81 78 ALA A CA 1
ATOM 591 C C . ALA A 1 78 ? -1.793 14.967 -15.866 1.00 83.81 78 ALA A C 1
ATOM 593 O O . ALA A 1 78 ? -2.877 14.849 -16.437 1.00 83.81 78 ALA A O 1
ATOM 594 N N . GLY A 1 79 ? -1.385 16.143 -15.379 1.00 80.00 79 GLY A N 1
ATOM 595 C CA . GLY A 1 79 ? -2.103 17.412 -15.556 1.00 80.00 79 GLY A CA 1
ATOM 596 C C . GLY A 1 79 ? -1.584 18.298 -16.696 1.00 80.00 79 GLY A C 1
ATOM 597 O O . GLY A 1 79 ? -2.109 19.392 -16.893 1.00 80.00 79 GLY A O 1
ATOM 598 N N . SER A 1 80 ? -0.562 17.855 -17.427 1.00 80.12 80 SER A N 1
ATOM 599 C CA . SER A 1 80 ? 0.200 18.654 -18.389 1.00 80.12 80 SER A CA 1
ATOM 600 C C . SER A 1 80 ? 0.124 18.050 -19.791 1.00 80.12 80 SER A C 1
ATOM 602 O O . SER A 1 80 ? 0.010 16.840 -19.956 1.00 80.12 80 SER A O 1
ATOM 604 N N . ARG A 1 81 ? 0.219 18.892 -20.828 1.00 77.62 81 ARG A N 1
ATOM 605 C CA . ARG A 1 81 ? 0.348 18.420 -22.216 1.00 77.62 81 ARG A CA 1
ATOM 606 C C . ARG A 1 81 ? 1.810 18.096 -22.510 1.00 77.62 81 ARG A C 1
ATOM 608 O O . ARG A 1 81 ? 2.656 18.982 -22.389 1.00 77.62 81 ARG A O 1
ATOM 615 N N . LEU A 1 82 ? 2.094 16.851 -22.890 1.00 72.44 82 LEU A N 1
ATOM 616 C CA . LEU A 1 82 ? 3.423 16.417 -23.311 1.00 72.44 82 LEU A CA 1
ATOM 617 C C . LEU A 1 82 ? 3.547 16.557 -24.833 1.00 72.44 82 LEU A C 1
ATOM 619 O O . LEU A 1 82 ? 2.810 15.922 -25.583 1.00 72.44 82 LEU A O 1
ATOM 623 N N . TYR A 1 83 ? 4.504 17.368 -25.278 1.00 74.12 83 TYR A N 1
ATOM 624 C CA . TYR A 1 83 ? 4.857 17.508 -26.688 1.00 74.12 83 TYR A CA 1
ATOM 625 C C . TYR A 1 83 ? 6.176 16.783 -26.942 1.00 74.12 83 TYR A C 1
ATOM 627 O O . TYR A 1 83 ? 7.205 17.179 -26.392 1.00 74.12 83 TYR A O 1
ATOM 635 N N . ILE A 1 84 ? 6.154 15.727 -27.758 1.00 74.56 84 ILE A N 1
ATOM 636 C CA . ILE A 1 84 ? 7.370 15.025 -28.180 1.00 74.56 84 ILE A CA 1
ATOM 637 C C . ILE A 1 84 ? 7.745 15.572 -29.555 1.00 74.56 84 ILE A C 1
ATOM 639 O O . ILE A 1 84 ? 7.085 15.290 -30.556 1.00 74.56 84 ILE A O 1
ATOM 643 N N . VAL A 1 85 ? 8.790 16.397 -29.591 1.00 71.56 85 VAL A N 1
ATOM 644 C CA . VAL A 1 85 ? 9.314 16.987 -30.827 1.00 71.56 85 VAL A CA 1
ATOM 645 C C . VAL A 1 85 ? 10.567 16.216 -31.219 1.00 71.56 85 VAL A C 1
ATOM 647 O O . VAL A 1 85 ? 11.528 16.170 -30.455 1.00 71.56 85 VAL A O 1
ATOM 650 N N . SER A 1 86 ? 10.531 15.574 -32.384 1.00 63.91 86 SER A N 1
ATOM 651 C CA . SER A 1 86 ? 11.716 14.970 -32.998 1.00 63.91 86 SER A CA 1
ATOM 652 C C . SER A 1 86 ? 12.495 16.040 -33.770 1.00 63.91 86 SER A C 1
ATOM 654 O O . SER A 1 86 ? 11.893 16.971 -34.296 1.00 63.91 86 SER A O 1
ATOM 656 N N . ASP A 1 87 ? 13.822 15.911 -33.836 1.00 63.00 87 ASP A N 1
ATOM 657 C CA . ASP A 1 87 ? 14.700 16.836 -34.583 1.00 63.00 87 ASP A CA 1
ATOM 658 C C . ASP A 1 87 ? 14.511 16.711 -36.114 1.00 63.00 87 ASP A C 1
ATOM 660 O O . ASP A 1 87 ? 14.903 17.582 -36.886 1.00 63.00 87 ASP A O 1
ATOM 664 N N . ASP A 1 88 ? 13.847 15.638 -36.562 1.00 64.38 88 ASP A N 1
ATOM 665 C CA . ASP A 1 88 ? 13.341 15.502 -37.926 1.00 64.38 88 ASP A CA 1
ATOM 666 C C . ASP A 1 88 ? 12.055 16.329 -38.093 1.00 64.38 88 ASP A C 1
ATOM 668 O O . ASP A 1 88 ? 11.019 16.060 -37.477 1.00 64.38 88 ASP A O 1
ATOM 672 N N . VAL A 1 89 ? 12.145 17.363 -38.927 1.00 52.25 89 VAL A N 1
ATOM 673 C CA . VAL A 1 89 ? 11.246 18.528 -39.014 1.00 52.25 89 VAL A CA 1
ATOM 674 C C . VAL A 1 89 ? 9.814 18.208 -39.489 1.00 52.25 89 VAL A C 1
ATOM 676 O O . VAL A 1 89 ? 9.016 19.121 -39.696 1.00 52.25 89 VAL A O 1
A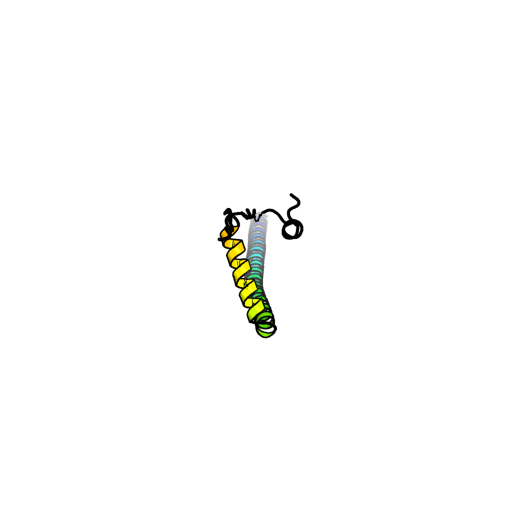TOM 679 N N . GLY A 1 90 ? 9.460 16.932 -39.664 1.00 54.84 90 GLY A N 1
ATOM 680 C CA . GLY A 1 90 ? 8.170 16.492 -40.201 1.00 54.84 90 GLY A CA 1
ATOM 681 C C . GLY A 1 90 ? 7.214 15.816 -39.214 1.00 54.84 90 GLY A C 1
ATOM 682 O O . GLY A 1 90 ? 6.022 15.750 -39.503 1.00 54.84 90 GLY A O 1
ATOM 683 N N . ARG A 1 91 ? 7.674 15.318 -38.053 1.00 53.62 91 ARG A N 1
ATOM 684 C CA . ARG A 1 91 ? 6.838 14.450 -37.198 1.00 53.62 91 ARG A CA 1
ATOM 685 C C . ARG A 1 91 ? 6.642 15.012 -35.792 1.00 53.62 91 ARG A C 1
ATOM 687 O O . ARG A 1 91 ? 7.438 14.792 -34.881 1.00 53.62 91 ARG A O 1
ATOM 694 N N . ARG A 1 92 ? 5.527 15.724 -35.615 1.00 53.75 92 ARG A N 1
ATOM 695 C CA . ARG A 1 92 ? 5.021 16.174 -34.313 1.00 53.75 92 ARG A CA 1
ATOM 696 C C . ARG A 1 92 ? 4.082 15.113 -33.743 1.00 53.75 92 ARG A C 1
ATOM 698 O O . ARG A 1 92 ? 3.048 14.840 -34.342 1.00 53.75 92 ARG A O 1
ATOM 705 N N . ILE A 1 93 ? 4.429 14.537 -32.592 1.00 60.62 93 ILE A N 1
ATOM 706 C CA . ILE A 1 93 ? 3.558 13.602 -31.869 1.00 60.62 93 ILE A CA 1
ATOM 707 C C . ILE A 1 93 ? 3.010 14.334 -30.638 1.00 60.62 93 ILE A C 1
ATOM 709 O O . ILE A 1 93 ? 3.746 14.615 -29.688 1.00 60.62 93 ILE A O 1
ATOM 713 N N . ASP A 1 94 ? 1.720 14.669 -30.673 1.00 58.06 94 ASP A N 1
ATOM 714 C CA . ASP A 1 94 ? 0.988 15.227 -29.534 1.00 58.06 94 ASP A CA 1
ATOM 715 C C . ASP A 1 94 ? 0.414 14.057 -28.710 1.00 58.06 94 ASP A C 1
ATOM 717 O O . ASP A 1 94 ? -0.451 13.329 -29.191 1.00 58.06 94 ASP A O 1
ATOM 721 N N . VAL A 1 95 ? 0.899 13.845 -27.480 1.00 59.88 95 VAL A N 1
ATOM 722 C CA . VAL A 1 95 ? 0.417 12.759 -26.605 1.00 59.88 95 VAL A CA 1
ATOM 723 C C . VAL A 1 95 ? -0.486 13.348 -25.522 1.00 59.88 95 VAL A C 1
ATOM 725 O O . VAL A 1 95 ? -0.004 13.959 -24.564 1.00 59.88 95 VAL A O 1
ATOM 728 N N . ASP A 1 96 ? -1.802 13.156 -25.655 1.00 58.38 96 ASP A N 1
ATOM 729 C CA . ASP A 1 96 ? -2.751 13.389 -24.561 1.00 58.38 96 ASP A CA 1
ATOM 730 C C . ASP A 1 96 ? -2.821 12.134 -23.681 1.00 58.38 96 ASP A C 1
ATOM 732 O O . ASP A 1 96 ? -3.344 11.093 -24.069 1.00 58.38 96 ASP A O 1
ATOM 736 N N . LEU A 1 97 ? -2.282 12.229 -22.467 1.00 58.47 97 LEU A N 1
ATOM 737 C CA . LEU A 1 97 ? -2.157 11.119 -21.511 1.00 58.47 97 LEU A CA 1
ATOM 738 C C . LEU A 1 97 ? -3.495 10.634 -20.933 1.00 58.47 97 LEU A C 1
ATOM 740 O O . LEU A 1 97 ? -3.520 9.740 -20.084 1.00 58.47 97 LEU A O 1
ATOM 744 N N . LYS A 1 98 ? -4.610 11.232 -21.358 1.00 58.59 98 LYS A N 1
ATOM 745 C CA . LYS A 1 98 ? -5.958 10.737 -21.069 1.00 58.59 98 LYS A CA 1
ATOM 746 C C . LYS A 1 98 ? -6.406 9.653 -22.041 1.00 58.59 98 LYS A C 1
ATOM 748 O O . LYS A 1 98 ? -7.359 8.940 -21.720 1.00 58.59 98 LYS A O 1
ATOM 753 N N . ASP A 1 99 ? -5.739 9.524 -23.185 1.00 53.41 99 ASP A N 1
ATOM 754 C CA . ASP A 1 99 ? -6.132 8.586 -24.222 1.00 53.41 99 ASP A CA 1
ATOM 755 C C . ASP A 1 99 ? -5.492 7.211 -23.986 1.00 53.41 99 ASP A C 1
ATOM 757 O O . ASP A 1 99 ? -4.273 7.066 -23.877 1.00 53.41 99 ASP A O 1
ATOM 761 N N . LYS A 1 100 ? -6.331 6.182 -23.826 1.00 55.47 100 LYS A N 1
ATOM 762 C CA . LYS A 1 100 ? -5.900 4.820 -23.457 1.00 55.47 100 LYS A CA 1
ATOM 763 C C . LYS A 1 100 ? -5.518 3.955 -24.664 1.00 55.47 100 LYS A C 1
ATOM 765 O O . LYS A 1 100 ? -5.082 2.825 -24.461 1.00 55.47 100 LYS A O 1
ATOM 770 N N . ASP A 1 101 ? -5.630 4.482 -25.884 1.00 52.81 101 ASP A N 1
ATOM 771 C CA . ASP A 1 101 ? -5.487 3.736 -27.145 1.00 52.81 101 ASP A CA 1
ATOM 772 C C . ASP A 1 101 ? -4.193 4.052 -27.927 1.00 52.81 101 ASP A C 1
ATOM 774 O O . ASP A 1 101 ? -4.125 3.965 -29.154 1.00 52.81 101 ASP A O 1
ATOM 778 N N . LEU A 1 102 ? -3.101 4.345 -27.213 1.00 55.16 102 LEU A N 1
ATOM 779 C CA . LEU A 1 102 ? -1.791 4.673 -27.807 1.00 55.16 102 LEU A CA 1
ATOM 780 C C . LEU A 1 102 ? -1.145 3.530 -28.625 1.00 55.16 102 LEU A C 1
ATOM 782 O O . LEU A 1 102 ? -0.116 3.738 -29.264 1.00 55.16 102 LEU A O 1
ATOM 786 N N . GLY A 1 103 ? -1.716 2.320 -28.630 1.00 51.44 103 GLY A N 1
ATOM 787 C CA . GLY A 1 103 ? -1.175 1.172 -29.367 1.00 51.44 103 GLY A CA 1
ATOM 788 C C . GLY A 1 103 ? -1.465 1.173 -30.874 1.00 51.44 103 GLY A C 1
ATOM 789 O O . GLY A 1 103 ? -0.727 0.544 -31.629 1.00 51.44 103 GLY A O 1
ATOM 790 N N . GLY A 1 104 ? -2.522 1.859 -31.326 1.00 52.78 104 GLY A N 1
ATOM 791 C CA . GLY A 1 104 ? -3.003 1.758 -32.711 1.00 52.78 104 GLY A CA 1
ATOM 792 C C . GLY A 1 104 ? -2.420 2.782 -33.688 1.00 52.78 104 GLY A C 1
ATOM 793 O O . GLY A 1 104 ? -2.372 2.526 -34.891 1.00 52.78 104 GLY A O 1
ATOM 794 N N . GLU A 1 105 ? -1.980 3.941 -33.196 1.00 54.72 105 GLU A N 1
ATOM 795 C CA . GLU A 1 105 ? -1.642 5.080 -34.064 1.00 54.72 105 GLU A CA 1
ATOM 796 C C . GLU A 1 105 ? -0.141 5.213 -34.348 1.00 54.72 105 GLU A C 1
ATOM 798 O O . GLU A 1 105 ? 0.239 5.777 -35.371 1.00 54.72 105 GLU A O 1
ATOM 803 N N . LEU A 1 106 ? 0.717 4.622 -33.508 1.00 55.06 106 LEU A N 1
ATOM 804 C CA . LEU A 1 106 ? 2.180 4.718 -33.621 1.00 55.06 106 LEU A CA 1
ATOM 805 C C . LEU A 1 106 ? 2.779 3.931 -34.801 1.00 55.06 106 LEU A C 1
ATOM 807 O O . LEU A 1 106 ? 3.933 4.154 -35.157 1.00 55.06 106 LEU A O 1
ATOM 811 N N . PHE A 1 107 ? 2.012 3.026 -35.417 1.00 53.38 107 PHE A N 1
ATOM 812 C CA . PHE A 1 107 ? 2.490 2.143 -36.490 1.00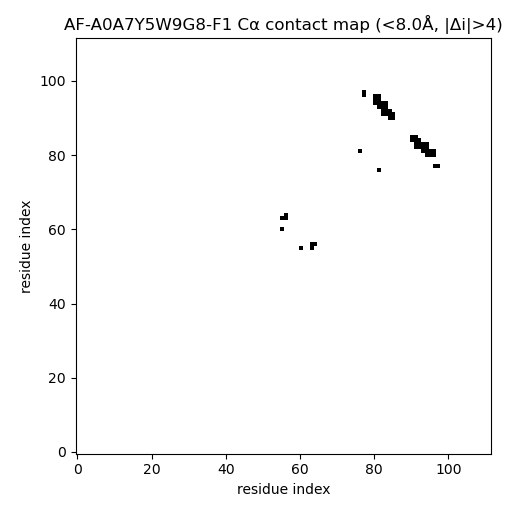 53.38 107 PHE A CA 1
ATOM 813 C C . PHE A 1 107 ? 1.771 2.331 -37.828 1.00 53.38 107 PHE A C 1
ATOM 815 O O . PHE A 1 107 ? 1.889 1.473 -38.703 1.00 53.38 107 PHE A O 1
ATOM 822 N N . ARG A 1 108 ? 1.019 3.421 -38.025 1.00 55.00 108 ARG A N 1
ATOM 823 C CA . ARG A 1 108 ? 0.419 3.687 -39.339 1.00 55.00 108 ARG A CA 1
ATOM 824 C C . ARG A 1 108 ? 1.496 4.227 -40.29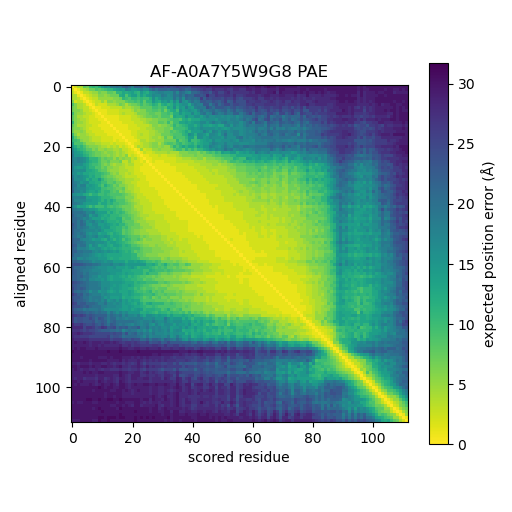0 1.00 55.00 108 ARG A C 1
ATOM 826 O O . ARG A 1 108 ? 2.029 5.301 -40.019 1.00 55.00 108 ARG A O 1
ATOM 833 N N . PRO A 1 109 ? 1.839 3.521 -41.385 1.00 51.12 109 PRO A N 1
ATOM 834 C CA . PRO A 1 109 ? 2.662 4.117 -42.427 1.00 51.12 109 PRO A CA 1
ATOM 835 C C . PRO A 1 109 ? 1.886 5.279 -43.059 1.00 51.12 109 PRO A C 1
ATOM 837 O O . PRO A 1 109 ? 0.706 5.135 -43.388 1.00 51.12 109 PRO A O 1
ATOM 840 N N . GLU A 1 110 ? 2.541 6.433 -43.188 1.00 54.22 110 GLU A N 1
ATOM 841 C CA . GLU A 1 110 ? 2.010 7.586 -43.916 1.00 54.22 110 GLU A CA 1
ATOM 842 C C . GLU A 1 110 ? 1.760 7.173 -45.370 1.00 54.22 110 GLU A C 1
ATOM 844 O O . GLU A 1 110 ? 2.693 6.881 -46.116 1.00 54.22 110 GLU A O 1
ATOM 849 N N . ASN A 1 111 ? 0.487 7.115 -45.760 1.00 48.06 111 ASN A N 1
ATOM 850 C CA . ASN A 1 111 ? 0.109 7.047 -47.161 1.00 48.06 111 ASN A CA 1
ATOM 851 C C . ASN A 1 111 ? -0.172 8.469 -47.652 1.00 48.06 111 ASN A C 1
ATOM 853 O O . ASN A 1 111 ? -1.211 9.038 -47.316 1.00 48.06 111 ASN A O 1
ATOM 857 N N . ASN A 1 112 ? 0.737 8.910 -48.526 1.00 39.06 112 ASN A N 1
ATOM 858 C CA . ASN A 1 112 ? 0.690 10.046 -49.453 1.00 39.06 112 ASN A CA 1
ATOM 859 C C . ASN A 1 112 ? 0.967 11.446 -48.890 1.00 39.06 112 ASN A C 1
ATOM 861 O O . A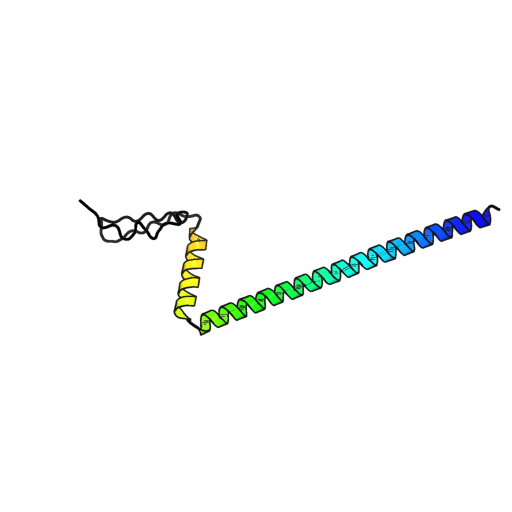SN A 1 112 ? 0.053 12.054 -48.294 1.00 39.06 112 ASN A O 1
#